Protein AF-A0A962DF17-F1 (afdb_monomer_lite)

pLDDT: mean 88.02, std 7.11, range [53.5, 95.19]

Radius of gyration: 17.8 Å; chains: 1; bounding box: 37×20×55 Å

Foldseek 3Di:
DCCVVVVVVCVVVVDDDDDDDDDPPDQDDCVSQPDPDLAAAEDEPVVCVSCVPPPDDNYDYDYDDDDDDPVVVVVVVVVVVVVVD

Secondary structure (DSSP, 8-state):
--THHHHHHHHHTT---------TTPPP-GGGS--SS-PPEEEEHHHHHHTTTS--SSEEEE-------HHHHHHHHHHHHHHH-

Structure (mmCIF, N/CA/C/O backbone):
data_AF-A0A962DF17-F1
#
_entry.id   AF-A0A962DF17-F1
#
loop_
_atom_site.group_PDB
_atom_site.id
_atom_site.type_symbol
_atom_site.label_atom_id
_atom_site.label_alt_id
_atom_site.label_comp_id
_atom_site.label_asym_id
_atom_site.label_entity_id
_atom_site.label_seq_id
_atom_site.pdbx_PDB_ins_code
_atom_site.Cartn_x
_atom_site.Cartn_y
_atom_site.Cartn_z
_atom_site.occupancy
_atom_site.B_iso_or_equiv
_atom_site.auth_seq_id
_atom_site.auth_comp_id
_atom_site.auth_asym_id
_atom_site.auth_atom_id
_atom_site.pdbx_PDB_model_num
ATOM 1 N N . ALA A 1 1 ? -0.988 -13.031 6.482 1.00 58.47 1 ALA A N 1
ATOM 2 C CA . ALA A 1 1 ? -2.017 -12.015 6.171 1.00 58.47 1 ALA A CA 1
ATOM 3 C C . ALA A 1 1 ? -3.021 -12.605 5.177 1.00 58.47 1 ALA A C 1
ATOM 5 O O . ALA A 1 1 ? -2.720 -13.639 4.593 1.00 58.47 1 ALA A O 1
ATOM 6 N N . HIS A 1 2 ? -4.184 -11.977 4.965 1.00 69.44 2 HIS A N 1
ATOM 7 C CA . HIS A 1 2 ? -5.129 -12.349 3.898 1.00 69.44 2 HIS A CA 1
ATOM 8 C C . HIS A 1 2 ? -5.032 -11.335 2.744 1.00 69.44 2 HIS A C 1
ATOM 10 O O . HIS A 1 2 ? -5.812 -10.387 2.719 1.00 69.44 2 HIS A O 1
ATOM 16 N N . PRO A 1 3 ? -4.058 -11.467 1.822 1.00 80.44 3 PRO A N 1
ATOM 17 C CA . PRO A 1 3 ? -3.829 -10.471 0.771 1.00 80.44 3 PRO A CA 1
ATOM 18 C C . PRO A 1 3 ? -4.989 -10.382 -0.232 1.00 80.44 3 PRO A C 1
ATOM 20 O O . PRO A 1 3 ? -5.164 -9.357 -0.884 1.00 80.44 3 PRO A O 1
ATOM 23 N N . ASP A 1 4 ? -5.816 -11.424 -0.327 1.00 88.00 4 ASP A N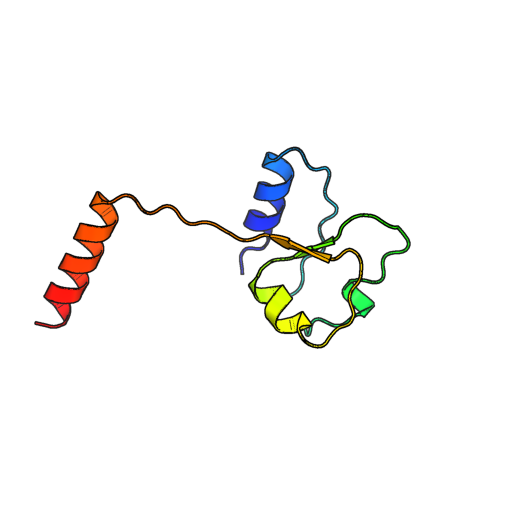 1
ATOM 24 C CA . ASP A 1 4 ? -6.940 -11.464 -1.259 1.00 88.00 4 ASP A CA 1
ATOM 25 C C . ASP A 1 4 ? -7.985 -10.378 -1.005 1.00 88.00 4 ASP A C 1
ATOM 27 O O . ASP A 1 4 ? -8.575 -9.889 -1.964 1.00 88.00 4 ASP A O 1
ATOM 31 N N . SER A 1 5 ? -8.192 -9.947 0.245 1.00 88.75 5 SER A N 1
ATOM 32 C CA . SER A 1 5 ? -9.161 -8.884 0.544 1.00 88.75 5 SER A CA 1
ATOM 33 C C . SER A 1 5 ? -8.773 -7.556 -0.105 1.00 88.75 5 SER A C 1
ATOM 35 O O . SER A 1 5 ? -9.634 -6.865 -0.642 1.00 88.75 5 SER A O 1
ATOM 37 N N . PHE A 1 6 ? -7.478 -7.233 -0.118 1.00 91.00 6 PHE A N 1
ATOM 38 C CA . PHE A 1 6 ? -6.955 -6.033 -0.761 1.00 91.00 6 PHE A CA 1
ATOM 39 C C . PHE A 1 6 ? -7.179 -6.065 -2.275 1.00 91.00 6 PHE A C 1
ATOM 41 O O . PHE A 1 6 ? -7.720 -5.122 -2.848 1.00 91.00 6 PHE A O 1
ATOM 48 N N . PHE A 1 7 ? -6.819 -7.174 -2.924 1.00 93.50 7 PHE A N 1
ATOM 49 C CA . PHE A 1 7 ? -6.994 -7.305 -4.368 1.00 93.50 7 PHE A CA 1
ATOM 50 C C . PHE A 1 7 ? -8.468 -7.329 -4.775 1.00 93.50 7 PHE A C 1
ATOM 52 O O . PHE A 1 7 ? -8.837 -6.705 -5.765 1.00 93.50 7 PHE A O 1
ATOM 59 N N . ASN A 1 8 ? -9.315 -8.030 -4.023 1.00 93.19 8 ASN A N 1
ATOM 60 C CA . ASN A 1 8 ? -10.742 -8.086 -4.321 1.00 93.19 8 ASN A CA 1
ATOM 61 C C . ASN A 1 8 ? -11.381 -6.701 -4.182 1.00 93.19 8 ASN A C 1
ATOM 63 O O . ASN A 1 8 ? -12.095 -6.295 -5.084 1.00 93.19 8 ASN A O 1
ATOM 67 N N . MET A 1 9 ? -11.026 -5.929 -3.150 1.00 92.19 9 MET A N 1
ATOM 68 C CA . MET A 1 9 ? -11.484 -4.543 -3.006 1.00 92.19 9 MET A CA 1
ATOM 69 C C . MET A 1 9 ? -11.134 -3.683 -4.233 1.00 92.19 9 MET A C 1
ATOM 71 O O . MET A 1 9 ? -11.981 -2.938 -4.716 1.00 92.19 9 MET A O 1
ATOM 75 N N . LEU A 1 10 ? -9.910 -3.788 -4.764 1.00 93.75 10 LEU A N 1
ATOM 76 C CA . LEU A 1 10 ? -9.522 -3.046 -5.973 1.00 93.75 10 LEU A CA 1
ATOM 77 C C . LEU A 1 10 ? -10.337 -3.477 -7.201 1.00 93.75 10 LEU A C 1
ATOM 79 O O . LEU A 1 10 ? -10.777 -2.629 -7.978 1.00 93.75 10 LEU A O 1
ATOM 83 N N . ALA A 1 11 ? -10.554 -4.783 -7.364 1.00 94.62 11 ALA A N 1
ATOM 84 C CA . ALA A 1 11 ? -11.3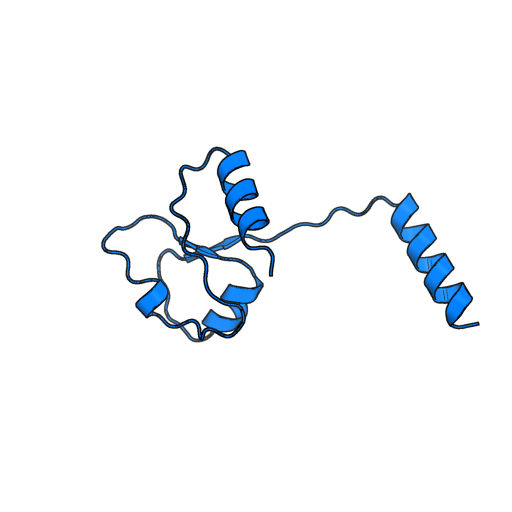71 -5.320 -8.447 1.00 94.62 11 ALA A CA 1
ATOM 85 C C . ALA A 1 11 ? -12.844 -4.886 -8.329 1.00 94.62 11 ALA A C 1
ATOM 87 O O . ALA A 1 11 ? -13.451 -4.516 -9.333 1.00 94.62 11 ALA A O 1
ATOM 88 N N . ASP A 1 12 ? -13.395 -4.853 -7.114 1.00 94.12 12 ASP A N 1
ATOM 89 C CA . ASP A 1 12 ? -14.765 -4.412 -6.826 1.00 94.12 12 ASP A CA 1
ATOM 90 C C . ASP A 1 12 ? -14.967 -2.917 -7.133 1.00 94.12 12 ASP A C 1
ATOM 92 O O . ASP A 1 12 ? -16.066 -2.495 -7.492 1.00 94.12 12 ASP A O 1
ATOM 96 N N . CYS A 1 13 ? -13.900 -2.112 -7.078 1.00 92.25 13 CYS A N 1
ATOM 97 C CA . CYS A 1 13 ? -13.897 -0.731 -7.570 1.00 92.25 13 CYS A CA 1
ATOM 98 C C . CYS A 1 13 ? -13.854 -0.615 -9.110 1.00 92.25 13 CYS A C 1
ATOM 100 O O . CYS A 1 13 ? -13.835 0.498 -9.633 1.00 92.25 13 CYS A O 1
ATOM 102 N N . GLY A 1 14 ? -13.840 -1.732 -9.844 1.00 95.00 14 GLY A N 1
ATOM 103 C CA . GLY A 1 14 ? -13.839 -1.773 -11.309 1.00 95.00 14 GLY A CA 1
ATOM 104 C C . GLY A 1 14 ? -12.451 -1.738 -11.952 1.00 95.00 14 GLY A C 1
ATOM 105 O O . GLY A 1 14 ? -12.350 -1.543 -13.164 1.00 95.00 14 GLY A O 1
ATOM 106 N N . LEU A 1 15 ? -11.376 -1.918 -11.176 1.00 94.44 15 LEU A N 1
ATOM 107 C CA . LEU A 1 15 ? -10.014 -1.947 -11.710 1.00 94.44 15 LEU A CA 1
ATOM 108 C C . LEU A 1 15 ? -9.671 -3.325 -12.288 1.00 94.44 15 LEU A C 1
ATOM 110 O O . LEU A 1 15 ? -9.859 -4.358 -11.645 1.00 94.44 15 LEU A O 1
ATOM 114 N N . ALA A 1 16 ? -9.074 -3.338 -13.480 1.00 94.50 16 ALA A N 1
ATOM 115 C CA . ALA A 1 16 ? -8.388 -4.515 -13.999 1.00 94.50 16 ALA A CA 1
ATOM 116 C C . ALA A 1 16 ? -6.996 -4.602 -13.355 1.00 94.50 16 ALA A C 1
ATOM 118 O O . ALA A 1 16 ? -6.125 -3.785 -13.650 1.00 94.50 16 ALA A O 1
ATOM 119 N N . ILE A 1 17 ? -6.794 -5.569 -12.458 1.00 93.81 17 ILE A N 1
ATOM 120 C CA . ILE A 1 17 ? -5.567 -5.686 -11.658 1.00 93.81 17 ILE A CA 1
ATOM 121 C C . ILE A 1 17 ? -4.743 -6.924 -12.018 1.00 93.81 17 ILE A C 1
ATOM 123 O O . ILE A 1 17 ? -5.282 -7.998 -12.289 1.00 93.81 17 ILE A O 1
ATOM 127 N N . VAL A 1 18 ? -3.420 -6.788 -11.926 1.00 94.12 18 VAL A N 1
ATOM 128 C CA . VAL A 1 18 ? -2.474 -7.910 -11.903 1.00 94.12 18 VAL A CA 1
ATOM 129 C C . VAL A 1 18 ? -1.987 -8.070 -10.466 1.00 94.12 18 VAL A C 1
ATOM 131 O O . VAL A 1 18 ? -1.466 -7.130 -9.869 1.00 94.12 18 VAL A O 1
ATOM 134 N N . LYS A 1 19 ? -2.214 -9.245 -9.870 1.00 94.00 19 LYS A N 1
ATOM 135 C CA . LYS A 1 19 ? -1.898 -9.488 -8.456 1.00 94.00 19 LYS A CA 1
ATOM 136 C C . LYS A 1 19 ? -0.426 -9.872 -8.294 1.00 94.00 19 LYS A C 1
ATOM 138 O O . LYS A 1 19 ? 0.030 -10.823 -8.922 1.00 94.00 19 LYS A O 1
ATOM 143 N N . HIS A 1 20 ? 0.264 -9.203 -7.374 1.00 92.88 20 HIS A N 1
ATOM 144 C CA . HIS A 1 20 ? 1.628 -9.533 -6.950 1.00 92.88 20 HIS A CA 1
ATOM 145 C C . HIS A 1 20 ? 1.666 -9.744 -5.425 1.00 92.88 20 HIS A C 1
ATOM 147 O O . HIS A 1 20 ? 2.027 -8.829 -4.685 1.00 92.88 20 HIS A O 1
ATOM 153 N N . PRO A 1 21 ? 1.213 -10.906 -4.914 1.00 91.56 21 PRO A N 1
ATOM 154 C CA . PRO A 1 21 ? 1.266 -11.195 -3.485 1.00 91.56 21 PRO A CA 1
ATOM 155 C C . PRO A 1 21 ? 2.711 -11.440 -3.031 1.00 91.56 21 PRO A C 1
ATOM 157 O O . PRO A 1 21 ? 3.474 -12.118 -3.715 1.00 91.56 21 PRO A O 1
ATOM 160 N N . LEU A 1 22 ? 3.057 -10.936 -1.847 1.00 87.81 22 LEU A N 1
ATOM 161 C CA . LEU A 1 22 ? 4.345 -11.171 -1.191 1.00 87.81 22 LEU A CA 1
ATOM 162 C C . LEU A 1 22 ? 4.138 -11.917 0.124 1.00 87.81 22 LEU A C 1
ATOM 164 O O . LEU A 1 22 ? 3.114 -11.737 0.793 1.00 87.81 22 LEU A O 1
ATOM 168 N N . ASN A 1 23 ? 5.110 -12.743 0.513 1.00 85.06 23 ASN A N 1
ATOM 169 C CA . ASN A 1 23 ? 5.025 -13.475 1.774 1.00 85.06 23 ASN A CA 1
ATOM 170 C C . ASN A 1 23 ? 5.216 -12.532 2.972 1.00 85.06 23 ASN A C 1
ATOM 172 O O . ASN A 1 23 ? 5.952 -11.549 2.898 1.00 85.06 23 ASN A O 1
ATOM 176 N N . ASP A 1 24 ? 4.609 -12.855 4.119 1.00 76.44 24 ASP A N 1
ATOM 177 C CA . ASP A 1 24 ? 4.636 -11.984 5.308 1.00 76.44 24 ASP A CA 1
ATOM 178 C C . ASP A 1 24 ? 6.062 -11.665 5.810 1.00 76.44 24 ASP A C 1
ATOM 180 O O . ASP A 1 24 ? 6.293 -10.596 6.379 1.00 76.44 24 ASP A O 1
ATOM 184 N N . HIS A 1 25 ? 7.017 -12.571 5.574 1.00 81.19 25 HIS A N 1
ATOM 185 C CA . HIS A 1 25 ? 8.423 -12.444 5.981 1.00 81.19 25 HIS A CA 1
ATOM 186 C C . HIS A 1 25 ? 9.369 -12.039 4.848 1.00 81.19 25 HIS A C 1
ATOM 188 O O . HIS A 1 25 ? 10.577 -11.919 5.059 1.00 81.19 25 HIS A O 1
ATOM 194 N N . GLU A 1 26 ? 8.844 -11.846 3.645 1.00 83.44 26 GLU A N 1
ATOM 195 C CA . GLU A 1 26 ? 9.648 -11.445 2.504 1.00 83.44 26 GLU A CA 1
ATOM 196 C C . GLU A 1 26 ? 10.034 -9.971 2.621 1.00 83.44 26 GLU A C 1
ATOM 198 O O . GLU A 1 26 ? 9.224 -9.109 2.987 1.00 83.44 26 GLU A O 1
ATOM 203 N N . LYS A 1 27 ? 11.309 -9.676 2.352 1.00 86.12 27 LYS A N 1
ATOM 204 C CA . LYS A 1 27 ? 11.799 -8.301 2.356 1.00 86.12 27 LYS A CA 1
ATOM 205 C C . LYS A 1 27 ? 11.389 -7.628 1.058 1.00 86.12 27 LYS A C 1
ATOM 207 O O . LYS A 1 27 ? 11.812 -8.039 -0.018 1.00 86.12 27 LYS A O 1
ATOM 212 N N . LEU A 1 28 ? 10.621 -6.557 1.194 1.00 89.94 28 LEU A N 1
ATOM 213 C CA . LEU A 1 28 ? 10.288 -5.682 0.086 1.00 89.94 28 LEU A CA 1
ATOM 214 C C . LEU A 1 28 ? 11.561 -4.961 -0.385 1.00 89.94 28 LEU A C 1
ATOM 216 O O . LEU A 1 28 ? 12.377 -4.530 0.428 1.00 89.94 28 LEU A O 1
ATOM 220 N N . THR A 1 29 ? 11.750 -4.882 -1.696 1.00 91.12 29 THR A N 1
ATOM 221 C CA . THR A 1 29 ? 12.906 -4.253 -2.363 1.00 91.12 29 THR A CA 1
ATOM 222 C C . THR A 1 29 ? 12.438 -3.588 -3.652 1.00 91.12 29 THR A C 1
ATOM 224 O O . THR A 1 29 ? 11.403 -3.988 -4.182 1.00 91.12 29 THR A O 1
ATOM 227 N N . GLU A 1 30 ? 13.217 -2.650 -4.192 1.00 91.06 30 GLU A N 1
ATOM 228 C CA . GLU A 1 30 ? 12.896 -1.920 -5.433 1.00 91.06 30 GLU A CA 1
ATOM 229 C C . GLU A 1 30 ? 12.618 -2.840 -6.633 1.00 91.06 30 GLU A C 1
ATOM 231 O O . GLU A 1 30 ? 11.764 -2.538 -7.457 1.00 91.06 30 GLU A O 1
ATOM 236 N N . LYS A 1 31 ? 13.236 -4.028 -6.686 1.00 91.00 31 LYS A N 1
ATOM 237 C CA . LYS A 1 31 ? 12.991 -5.021 -7.749 1.00 91.00 31 LYS A CA 1
ATOM 238 C C . LYS A 1 31 ? 11.547 -5.519 -7.819 1.00 91.00 31 LYS A C 1
ATOM 240 O O . LYS A 1 31 ? 11.134 -6.019 -8.855 1.00 91.00 31 LYS A O 1
ATOM 245 N N . HIS A 1 32 ? 10.788 -5.411 -6.731 1.00 91.94 32 HIS A N 1
ATOM 246 C CA . HIS A 1 32 ? 9.370 -5.777 -6.727 1.00 91.94 32 HIS A CA 1
ATOM 247 C C . HIS A 1 32 ? 8.486 -4.734 -7.428 1.00 91.94 32 HIS A C 1
ATOM 249 O O . HIS A 1 32 ? 7.299 -4.985 -7.609 1.00 91.94 32 HIS A O 1
ATOM 255 N N . PHE A 1 33 ? 9.057 -3.586 -7.802 1.00 91.56 33 PHE A N 1
ATOM 256 C CA . PHE A 1 33 ? 8.385 -2.476 -8.475 1.00 91.56 33 PHE A CA 1
ATOM 257 C C . PHE A 1 33 ? 8.881 -2.266 -9.912 1.00 91.56 33 PHE A C 1
ATOM 259 O O . PHE A 1 33 ? 8.332 -1.435 -10.628 1.00 91.56 33 PHE A O 1
ATOM 266 N N . ASP A 1 34 ? 9.896 -3.020 -10.340 1.00 90.81 34 ASP A N 1
ATOM 267 C CA . ASP A 1 34 ? 10.471 -2.947 -11.683 1.00 90.81 34 ASP A CA 1
ATOM 268 C C . ASP A 1 34 ? 9.595 -3.718 -12.679 1.00 90.81 34 ASP A C 1
ATOM 270 O O . ASP A 1 34 ? 9.819 -4.892 -12.996 1.00 90.81 34 ASP A O 1
ATOM 274 N N . PHE A 1 35 ? 8.521 -3.067 -13.118 1.00 88.75 35 PHE A N 1
ATOM 275 C CA . PHE A 1 35 ? 7.649 -3.573 -14.166 1.00 88.75 35 PHE A CA 1
ATOM 276 C C . PHE A 1 35 ? 8.007 -2.901 -15.493 1.00 88.75 35 PHE A C 1
ATOM 278 O O . PHE A 1 35 ? 8.150 -1.688 -15.568 1.00 88.75 35 PHE A O 1
ATOM 285 N N . ASN A 1 36 ? 8.079 -3.677 -16.579 1.00 86.69 36 ASN A N 1
ATOM 286 C CA . ASN A 1 36 ? 8.351 -3.170 -17.936 1.00 86.69 36 ASN A CA 1
ATOM 287 C C . ASN A 1 36 ? 7.148 -2.409 -18.552 1.00 86.69 36 ASN A C 1
ATOM 289 O O . ASN A 1 36 ? 6.823 -2.600 -19.726 1.00 86.69 36 ASN A O 1
ATOM 293 N N . ASN A 1 37 ? 6.412 -1.637 -17.755 1.00 87.75 37 ASN A N 1
ATOM 294 C CA . ASN A 1 37 ? 5.272 -0.822 -18.166 1.00 87.75 37 ASN A CA 1
ATOM 295 C C . ASN A 1 37 ? 5.030 0.324 -17.170 1.00 87.75 37 ASN A C 1
ATOM 297 O O . ASN A 1 37 ? 5.421 0.233 -16.012 1.00 87.75 37 ASN A O 1
ATOM 301 N N . ASP A 1 38 ? 4.297 1.347 -17.611 1.00 89.19 38 ASP A N 1
ATOM 302 C CA . ASP A 1 38 ? 3.991 2.541 -16.810 1.00 89.19 38 ASP A CA 1
ATOM 303 C C . ASP A 1 38 ? 2.652 2.431 -16.051 1.00 89.19 38 ASP A C 1
ATOM 305 O O . ASP A 1 38 ? 2.001 3.439 -15.760 1.00 89.19 38 ASP A O 1
ATOM 309 N N . ASN A 1 39 ? 2.177 1.217 -15.750 1.00 92.81 39 ASN A N 1
ATOM 310 C CA . ASN A 1 39 ? 0.918 1.067 -15.020 1.00 92.81 39 ASN A CA 1
ATOM 311 C C . ASN A 1 39 ? 1.091 1.456 -13.544 1.00 92.81 39 ASN A C 1
ATOM 313 O O . ASN A 1 39 ? 2.125 1.145 -12.950 1.00 92.81 39 ASN A O 1
ATOM 317 N N . PRO A 1 40 ? 0.074 2.080 -12.922 1.00 94.25 40 PRO A N 1
ATOM 318 C CA . PRO A 1 40 ? 0.136 2.438 -11.512 1.00 94.25 40 PRO A CA 1
ATOM 319 C C . PRO A 1 40 ? 0.247 1.192 -10.632 1.00 94.25 40 PRO A C 1
ATOM 321 O O . PRO A 1 40 ? -0.492 0.218 -10.805 1.00 94.25 40 PRO A O 1
ATOM 324 N N . ILE A 1 41 ? 1.141 1.250 -9.649 1.00 95.19 41 ILE A N 1
ATOM 325 C CA . ILE A 1 41 ? 1.350 0.177 -8.679 1.00 95.19 41 ILE A CA 1
ATOM 326 C C . ILE A 1 41 ? 0.639 0.558 -7.385 1.00 95.19 41 ILE A C 1
ATOM 328 O O . ILE A 1 41 ? 0.966 1.565 -6.764 1.00 95.19 41 ILE A O 1
ATOM 332 N N . PHE A 1 42 ? -0.318 -0.258 -6.950 1.00 94.88 42 PHE A N 1
ATOM 333 C CA . PHE A 1 42 ? -1.049 -0.031 -5.704 1.00 94.88 42 PHE A CA 1
ATOM 334 C C . PHE A 1 42 ? -0.492 -0.897 -4.575 1.00 94.88 42 PHE A C 1
ATOM 336 O O . PHE A 1 42 ? -0.391 -2.116 -4.717 1.00 94.88 42 PHE A O 1
ATOM 343 N N . ILE A 1 43 ? -0.185 -0.276 -3.437 1.00 94.31 43 ILE A N 1
ATOM 344 C CA . ILE A 1 43 ? 0.308 -0.953 -2.230 1.00 94.31 43 ILE A CA 1
ATOM 345 C C . ILE A 1 43 ? -0.525 -0.600 -0.998 1.00 94.31 43 ILE A C 1
ATOM 347 O O . ILE A 1 43 ? -1.263 0.387 -0.981 1.00 94.31 43 ILE A O 1
ATOM 351 N N . THR A 1 44 ? -0.396 -1.402 0.058 1.00 92.62 44 THR A N 1
ATOM 352 C CA . THR A 1 44 ? -1.025 -1.111 1.354 1.00 92.62 44 THR A CA 1
ATOM 353 C C . THR A 1 44 ? -0.191 -0.120 2.169 1.00 92.62 44 THR A C 1
ATOM 355 O O . THR A 1 44 ? 1.019 -0.004 1.968 1.00 92.62 44 THR A O 1
ATOM 358 N N . GLU A 1 45 ? -0.798 0.539 3.161 1.00 91.38 45 GLU A N 1
ATOM 359 C CA . GLU A 1 45 ? -0.071 1.400 4.114 1.00 91.38 45 GLU A CA 1
ATOM 360 C C . GLU A 1 45 ? 1.080 0.660 4.816 1.00 91.38 45 GLU A C 1
ATOM 362 O O . GLU A 1 45 ? 2.165 1.206 5.002 1.00 91.38 45 GLU A O 1
ATOM 367 N N . LYS A 1 46 ? 0.879 -0.622 5.144 1.00 89.56 46 LYS A N 1
ATOM 368 C CA . LYS A 1 46 ? 1.910 -1.478 5.750 1.00 89.56 46 LYS A CA 1
ATOM 369 C C . LYS A 1 46 ? 3.137 -1.615 4.846 1.00 89.56 46 LYS A C 1
ATOM 371 O O . LYS A 1 46 ? 4.262 -1.631 5.341 1.00 89.56 46 LYS A O 1
ATOM 376 N N . ASP A 1 47 ? 2.927 -1.763 3.544 1.00 91.69 47 ASP A N 1
ATOM 377 C CA . ASP A 1 47 ? 4.024 -1.916 2.589 1.00 91.69 47 ASP A CA 1
ATOM 378 C C . ASP A 1 47 ? 4.701 -0.567 2.320 1.00 91.69 47 ASP A C 1
ATOM 380 O O . ASP A 1 47 ? 5.924 -0.514 2.226 1.00 91.69 47 ASP A O 1
ATOM 384 N N . ALA A 1 48 ? 3.944 0.535 2.340 1.00 91.69 48 ALA A N 1
ATOM 385 C CA . ALA A 1 48 ? 4.489 1.888 2.227 1.00 91.69 48 ALA A CA 1
ATOM 386 C C . ALA A 1 48 ? 5.504 2.204 3.338 1.00 91.69 48 ALA A C 1
ATOM 388 O O . ALA A 1 48 ? 6.569 2.750 3.059 1.00 91.69 48 ALA A O 1
ATOM 389 N N . VAL A 1 49 ? 5.238 1.779 4.581 1.00 91.12 49 VAL A N 1
ATOM 390 C CA . VAL A 1 49 ? 6.196 1.916 5.697 1.00 91.12 49 VAL A CA 1
ATOM 391 C C . VAL A 1 49 ? 7.510 1.177 5.413 1.00 91.12 49 VAL A C 1
ATOM 393 O O . VAL A 1 49 ? 8.578 1.661 5.777 1.00 91.12 49 VAL A O 1
ATOM 396 N N . LYS A 1 50 ? 7.460 0.026 4.730 1.00 89.56 50 LYS A N 1
ATOM 397 C CA . LYS A 1 50 ? 8.660 -0.740 4.345 1.00 89.56 50 LYS A CA 1
ATOM 398 C C . LYS A 1 50 ? 9.426 -0.102 3.180 1.00 89.56 50 LYS A C 1
ATOM 400 O O . LYS A 1 50 ? 10.608 -0.389 3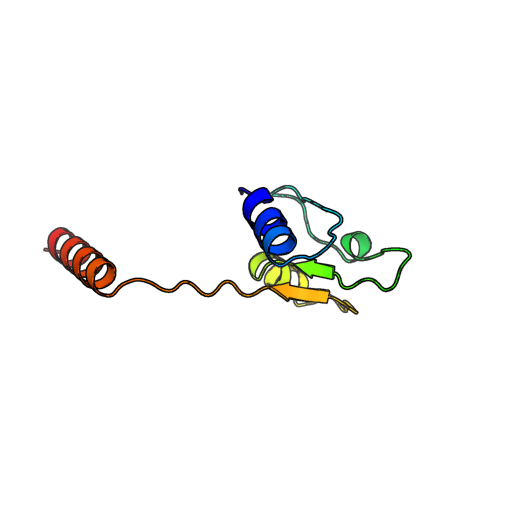.018 1.00 89.56 50 LYS A O 1
ATOM 405 N N . CYS A 1 51 ? 8.761 0.731 2.384 1.00 90.56 51 CYS A N 1
ATOM 406 C CA . CYS A 1 51 ? 9.317 1.427 1.223 1.00 90.56 51 CYS A CA 1
ATOM 407 C C . CYS A 1 51 ? 9.755 2.865 1.511 1.00 90.56 51 CYS A C 1
ATOM 409 O O . CYS A 1 51 ? 10.161 3.548 0.580 1.00 90.56 51 CYS A O 1
ATOM 411 N N . ALA A 1 52 ? 9.681 3.340 2.757 1.00 87.88 52 ALA A N 1
ATOM 412 C CA . ALA A 1 52 ? 9.866 4.756 3.083 1.00 87.88 52 ALA A CA 1
ATOM 413 C C . ALA A 1 52 ? 11.209 5.358 2.614 1.00 87.88 52 ALA A C 1
ATOM 415 O O . ALA A 1 52 ? 11.287 6.558 2.372 1.00 87.88 52 ALA A O 1
ATOM 416 N N . GLU A 1 53 ? 12.254 4.536 2.480 1.00 90.44 53 GLU A N 1
ATOM 417 C CA . GLU A 1 53 ? 13.586 4.956 2.018 1.00 90.44 53 GLU A CA 1
ATOM 418 C C . GLU A 1 53 ? 13.836 4.692 0.520 1.00 90.44 53 GLU A C 1
ATOM 420 O O . GLU A 1 53 ? 14.885 5.066 -0.002 1.00 90.44 53 GLU A O 1
ATOM 425 N N . MET A 1 54 ? 12.898 4.045 -0.180 1.00 92.56 54 MET A N 1
ATOM 426 C CA . MET A 1 54 ? 13.019 3.709 -1.602 1.00 92.56 54 MET A CA 1
ATOM 427 C C . MET A 1 54 ? 12.525 4.868 -2.471 1.00 92.56 54 MET A C 1
ATOM 429 O O . MET A 1 54 ? 11.501 5.487 -2.178 1.00 92.56 54 MET A O 1
ATOM 433 N N . GLN A 1 55 ? 13.214 5.134 -3.579 1.00 89.44 55 GLN A N 1
ATOM 434 C CA . GLN A 1 55 ? 12.779 6.130 -4.565 1.00 89.44 55 GLN A CA 1
ATOM 435 C C . GLN A 1 55 ? 11.906 5.451 -5.617 1.00 89.44 55 GLN A C 1
ATOM 437 O O . GLN A 1 55 ? 12.367 5.098 -6.698 1.00 89.44 55 GLN A O 1
ATOM 442 N N . LEU A 1 56 ? 10.644 5.216 -5.259 1.00 90.31 56 LEU A N 1
ATOM 443 C CA . LEU A 1 56 ? 9.687 4.541 -6.131 1.00 90.31 56 LEU A CA 1
ATOM 444 C C . LEU A 1 56 ? 8.84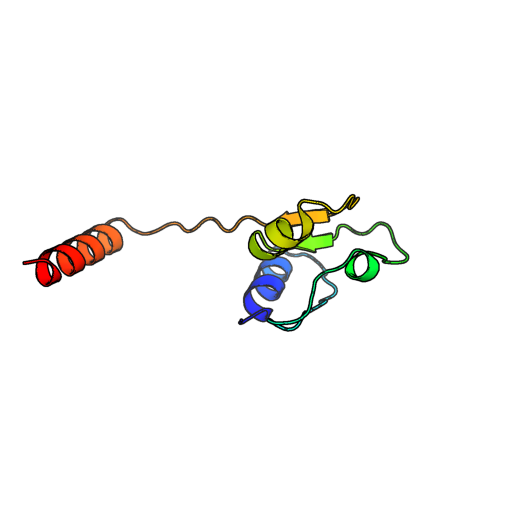9 5.553 -6.910 1.00 90.31 56 LEU A C 1
ATOM 446 O O . LEU A 1 56 ? 8.228 6.445 -6.329 1.00 90.31 56 LEU A O 1
ATOM 450 N N . GLU A 1 57 ? 8.789 5.372 -8.224 1.00 89.19 57 GLU A N 1
ATOM 451 C CA . GLU A 1 57 ? 7.910 6.130 -9.109 1.00 89.19 57 GLU A CA 1
ATOM 452 C C . GLU A 1 57 ? 6.614 5.356 -9.370 1.00 89.19 57 GLU A C 1
ATOM 454 O O . GLU A 1 57 ? 6.590 4.128 -9.346 1.00 89.19 57 GLU A O 1
ATOM 459 N N . ASN A 1 58 ? 5.517 6.077 -9.620 1.00 92.31 58 ASN A N 1
ATOM 460 C CA . ASN A 1 58 ? 4.217 5.495 -9.979 1.00 92.31 58 ASN A CA 1
ATOM 461 C C . ASN A 1 58 ? 3.626 4.501 -8.949 1.00 92.31 58 ASN A C 1
ATOM 463 O O . ASN A 1 58 ? 2.792 3.654 -9.284 1.00 92.31 58 ASN A O 1
ATOM 467 N N . VAL A 1 59 ? 4.035 4.620 -7.681 1.00 94.94 59 VAL A N 1
ATOM 468 C CA . VAL A 1 59 ? 3.509 3.832 -6.560 1.00 94.94 59 VAL A CA 1
ATOM 469 C C . VAL A 1 59 ? 2.487 4.644 -5.772 1.00 94.94 59 VAL A C 1
ATOM 471 O O . VAL A 1 59 ? 2.755 5.756 -5.319 1.00 94.94 59 VAL A O 1
ATOM 474 N N . TRP A 1 60 ? 1.315 4.053 -5.568 1.00 94.50 60 TRP A N 1
ATOM 475 C CA . TRP A 1 60 ? 0.172 4.647 -4.891 1.00 94.50 60 TRP A CA 1
ATOM 476 C C . TRP A 1 60 ? -0.191 3.832 -3.655 1.00 94.50 60 TRP A C 1
ATOM 478 O O . TRP A 1 60 ? -0.359 2.612 -3.712 1.00 94.50 60 TRP A O 1
ATOM 488 N N . VAL A 1 61 ? -0.351 4.516 -2.525 1.00 94.38 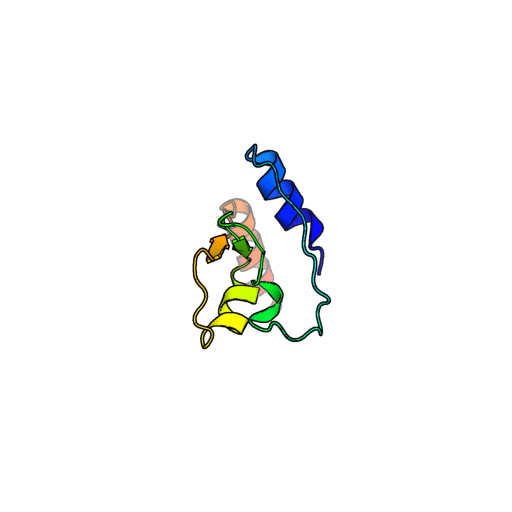61 VAL A N 1
ATOM 489 C CA . VAL A 1 61 ? -0.767 3.883 -1.271 1.00 94.38 61 VAL A CA 1
ATOM 490 C C . VAL A 1 61 ? -2.282 3.921 -1.169 1.00 94.38 61 VAL A C 1
ATOM 492 O O . VAL A 1 61 ? -2.899 4.983 -1.243 1.00 94.38 61 VAL A O 1
ATOM 495 N N . VAL A 1 62 ? -2.884 2.757 -0.968 1.00 93.00 62 VAL A N 1
ATOM 496 C CA . VAL A 1 62 ? -4.320 2.634 -0.743 1.00 93.00 62 VAL A CA 1
ATOM 497 C C . VAL A 1 62 ? -4.580 2.666 0.756 1.00 93.00 62 VAL A C 1
ATOM 499 O O . VAL A 1 62 ? -4.211 1.743 1.486 1.00 93.00 62 VAL A O 1
ATOM 502 N N . VAL A 1 63 ? -5.212 3.747 1.204 1.00 88.62 63 VAL A N 1
ATOM 503 C CA . VAL A 1 63 ? -5.557 3.970 2.611 1.00 88.62 63 VAL A CA 1
ATOM 504 C C . VAL A 1 63 ? -6.909 3.338 2.907 1.00 88.62 63 VAL A C 1
ATOM 506 O O . VAL A 1 63 ? -7.902 3.623 2.232 1.00 88.62 63 VAL A O 1
ATOM 509 N N . LEU A 1 64 ? -6.961 2.495 3.936 1.00 83.69 64 LEU A N 1
ATOM 510 C CA . LEU A 1 64 ? -8.212 1.891 4.382 1.00 83.69 64 LEU A CA 1
ATOM 511 C C . LEU A 1 64 ? -8.872 2.790 5.423 1.00 83.69 64 LEU A C 1
ATOM 513 O O . LEU A 1 64 ? -8.368 2.965 6.531 1.00 83.69 64 LEU A O 1
ATOM 517 N N . LYS A 1 65 ? -10.048 3.325 5.092 1.00 81.06 65 LYS A N 1
ATOM 518 C CA . LYS A 1 65 ? -10.878 4.042 6.060 1.00 81.06 65 LYS A CA 1
ATOM 519 C C . LYS A 1 65 ? -11.860 3.073 6.711 1.00 81.06 65 LYS A C 1
ATOM 521 O O . LYS A 1 65 ? -12.743 2.534 6.051 1.00 81.06 65 LYS A O 1
ATOM 526 N N . LEU A 1 66 ? -11.717 2.878 8.017 1.00 81.88 66 LEU A N 1
ATOM 527 C CA . LEU A 1 66 ? -12.663 2.111 8.822 1.00 81.88 66 LEU A CA 1
ATOM 528 C C . LEU A 1 66 ? -13.710 3.058 9.415 1.00 81.88 66 LEU A C 1
ATOM 530 O O . LEU A 1 66 ? -13.380 3.940 10.208 1.00 81.88 66 LEU A O 1
ATOM 534 N N . GLU A 1 67 ? -14.975 2.861 9.051 1.00 83.00 67 GLU A N 1
ATOM 535 C CA . GLU A 1 67 ? -16.104 3.524 9.705 1.00 83.00 67 GLU A CA 1
ATOM 536 C C . GLU A 1 67 ? -16.729 2.566 10.718 1.00 83.00 67 GLU A C 1
ATOM 538 O O . GLU A 1 67 ? -17.299 1.533 10.370 1.00 83.00 67 GLU A O 1
ATOM 543 N N . VAL A 1 68 ? -16.578 2.902 11.999 1.00 83.19 68 VAL A N 1
ATOM 544 C CA . VAL A 1 68 ? -17.137 2.127 13.108 1.00 83.19 68 VAL A CA 1
ATOM 545 C C . VAL A 1 68 ? -18.441 2.780 13.542 1.00 83.19 68 VAL A C 1
ATOM 547 O O . VAL A 1 68 ? -18.455 3.970 13.856 1.00 83.19 68 VAL A O 1
ATOM 550 N N . LYS A 1 69 ? -19.526 1.999 13.578 1.00 88.88 69 LYS A N 1
ATOM 551 C CA . LYS A 1 69 ? -20.828 2.456 14.079 1.00 88.88 69 LYS A CA 1
ATOM 552 C C . LYS A 1 69 ? -20.727 2.861 15.550 1.00 88.88 69 LYS A C 1
ATOM 554 O O . LYS A 1 69 ? -20.043 2.198 16.332 1.00 88.88 69 LYS A O 1
ATOM 559 N N . ASP A 1 70 ? -21.464 3.898 15.939 1.00 84.81 70 ASP A N 1
ATOM 560 C CA . ASP A 1 70 ? -21.418 4.417 17.310 1.00 84.81 70 ASP A CA 1
ATOM 561 C C . ASP A 1 70 ? -21.867 3.385 18.354 1.00 84.81 70 ASP A C 1
ATOM 563 O O . ASP A 1 70 ? -21.288 3.317 19.435 1.00 84.81 70 ASP A O 1
ATOM 567 N N . GLU A 1 71 ? -22.823 2.518 18.022 1.00 84.88 71 GLU A N 1
ATOM 568 C CA . GLU A 1 71 ? -23.260 1.411 18.887 1.00 84.88 71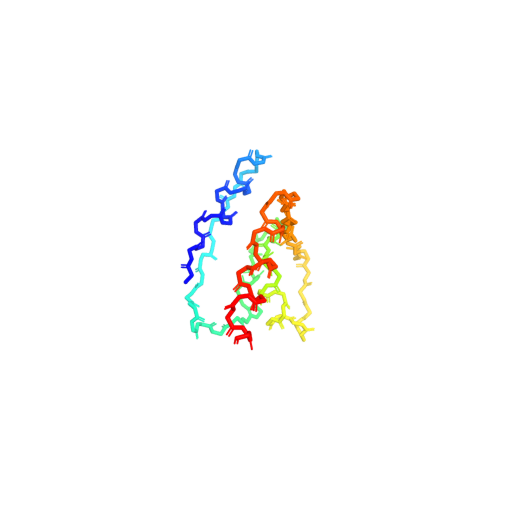 GLU A CA 1
ATOM 569 C C . GLU A 1 71 ? -22.097 0.473 19.243 1.00 84.88 71 GLU A C 1
ATOM 571 O O . GLU A 1 71 ? -21.918 0.091 20.398 1.00 84.88 71 GLU A O 1
ATOM 576 N N . THR A 1 72 ? -21.255 0.146 18.257 1.00 82.88 72 THR A N 1
ATOM 577 C CA . THR A 1 72 ? -20.083 -0.713 18.453 1.00 82.88 72 THR A CA 1
ATOM 578 C C . THR A 1 72 ? -19.008 -0.010 19.277 1.00 82.88 72 THR A C 1
ATOM 580 O O . THR A 1 72 ? -18.357 -0.655 20.094 1.00 82.88 72 THR A O 1
ATOM 583 N N . LYS A 1 73 ? -18.836 1.310 19.124 1.00 81.25 73 LYS A N 1
ATOM 584 C CA . LYS A 1 73 ? -17.918 2.088 19.973 1.00 81.25 73 LYS A CA 1
ATOM 585 C C . LYS A 1 73 ? -18.292 1.989 21.448 1.00 81.25 73 LYS A C 1
ATOM 587 O O . LYS A 1 73 ? -17.419 1.688 22.254 1.00 81.25 73 LYS A O 1
ATOM 592 N N . HIS A 1 74 ? -19.564 2.209 21.783 1.00 80.88 74 HIS A N 1
ATOM 593 C CA . HIS A 1 74 ? -20.026 2.156 23.173 1.00 80.88 74 HIS A CA 1
ATOM 594 C C . HIS A 1 74 ? -19.790 0.769 23.781 1.00 80.88 74 HIS A C 1
ATOM 596 O O . HIS A 1 74 ? -19.165 0.664 24.827 1.00 80.88 74 HIS A O 1
ATOM 602 N N . GLN A 1 75 ? -20.142 -0.300 23.058 1.00 84.00 75 GLN A N 1
ATOM 603 C CA . GLN A 1 75 ? -19.912 -1.675 23.520 1.00 84.00 75 GLN A CA 1
ATOM 604 C C . GLN A 1 75 ? -18.430 -1.998 23.764 1.00 84.00 75 GLN A C 1
ATOM 606 O O . GLN A 1 75 ? -18.102 -2.719 24.704 1.00 84.00 75 GLN A O 1
ATOM 611 N N . VAL A 1 76 ? -17.527 -1.489 22.919 1.00 84.25 76 VAL A N 1
ATOM 612 C CA . VAL A 1 76 ? -16.080 -1.686 23.097 1.00 84.25 76 VAL A CA 1
ATOM 613 C C . VAL A 1 76 ? -15.569 -0.932 24.327 1.00 84.25 76 VAL A C 1
ATOM 615 O O . VAL A 1 76 ? -14.759 -1.489 25.065 1.00 84.25 76 VAL A O 1
ATOM 618 N N . ILE A 1 77 ? -16.040 0.297 24.566 1.00 86.19 77 ILE A N 1
ATOM 619 C CA . ILE A 1 77 ? -15.669 1.088 25.750 1.00 86.19 77 ILE A CA 1
ATOM 620 C C . ILE A 1 77 ? -16.153 0.391 27.024 1.00 86.19 77 ILE A C 1
ATOM 622 O O . ILE A 1 77 ? -15.334 0.110 27.899 1.00 86.19 77 ILE A O 1
ATOM 626 N N . ASP A 1 78 ? -17.429 0.009 27.075 1.00 85.44 78 ASP A N 1
ATOM 627 C CA . ASP A 1 78 ? -18.028 -0.668 28.230 1.00 85.44 78 ASP A CA 1
ATOM 628 C C . ASP A 1 78 ? -17.272 -1.963 28.583 1.00 85.44 78 ASP A C 1
ATOM 630 O O . ASP A 1 78 ? -17.028 -2.260 29.753 1.00 85.44 78 ASP A O 1
ATOM 634 N N . LEU A 1 79 ? -16.842 -2.728 27.570 1.00 86.94 79 LEU A N 1
ATOM 635 C CA . LEU A 1 79 ? -16.087 -3.971 27.757 1.00 86.94 79 LEU A CA 1
ATOM 636 C C . LEU A 1 79 ? -14.667 -3.736 28.294 1.00 86.94 79 LEU A C 1
ATOM 638 O O . LEU A 1 79 ? -14.142 -4.560 29.049 1.00 86.94 79 LEU A O 1
ATOM 642 N N . ILE A 1 80 ? -14.013 -2.652 27.871 1.00 89.25 80 ILE A N 1
ATOM 643 C CA . ILE A 1 80 ? -12.680 -2.287 28.365 1.00 89.25 80 ILE A CA 1
ATOM 644 C C . ILE A 1 80 ? -12.789 -1.836 29.825 1.00 89.25 80 ILE A C 1
ATOM 646 O O . ILE A 1 80 ? -12.022 -2.310 30.663 1.00 89.25 80 ILE A O 1
ATOM 650 N N . GLU A 1 81 ? -13.771 -0.994 30.152 1.00 88.12 81 GLU A N 1
ATOM 651 C CA . GLU A 1 81 ? -14.010 -0.519 31.519 1.00 88.12 81 GLU A CA 1
ATOM 652 C C . GLU A 1 81 ? -14.370 -1.666 32.470 1.00 88.12 81 GLU A C 1
ATOM 654 O O . GLU A 1 81 ? -13.809 -1.759 33.563 1.00 88.12 81 GLU A O 1
ATOM 659 N N . SER A 1 82 ? -15.202 -2.617 32.031 1.00 84.94 82 SER A N 1
ATOM 660 C CA . SER A 1 82 ? -15.588 -3.774 32.849 1.00 84.94 82 SER A CA 1
ATOM 661 C C . SER A 1 82 ? -14.445 -4.755 33.136 1.00 84.94 82 SER A C 1
ATOM 663 O O . SER A 1 82 ? -14.619 -5.658 33.947 1.00 84.94 82 SER A O 1
ATOM 665 N N . LYS A 1 83 ? -13.322 -4.667 32.411 1.00 77.44 83 LYS A N 1
ATOM 666 C CA . LYS A 1 83 ? -12.140 -5.529 32.603 1.00 77.44 83 LYS A CA 1
ATOM 667 C C . LYS A 1 83 ? -10.984 -4.840 33.323 1.00 77.44 83 LYS A C 1
ATOM 669 O O . LYS A 1 83 ? -10.044 -5.525 33.722 1.00 77.44 83 LYS A O 1
ATOM 674 N N . ILE A 1 84 ? -11.018 -3.512 33.414 1.00 77.94 84 ILE A N 1
ATOM 675 C CA . ILE A 1 84 ? -10.044 -2.713 34.167 1.00 77.94 84 ILE A CA 1
ATOM 676 C C . ILE A 1 84 ? -10.520 -2.504 35.617 1.00 77.94 84 ILE A C 1
ATOM 678 O O . ILE A 1 84 ? -9.683 -2.297 36.496 1.00 77.94 84 ILE A O 1
ATOM 682 N N . SER A 1 85 ? -11.832 -2.601 35.870 1.00 53.50 85 SER A N 1
ATOM 683 C CA . SER A 1 85 ? -12.413 -2.716 37.216 1.00 53.50 85 SER A CA 1
ATOM 684 C C . SER A 1 85 ? -12.375 -4.143 37.758 1.00 53.50 85 SER A C 1
ATOM 686 O O . SER A 1 85 ? -12.440 -4.244 39.006 1.00 53.50 85 SER A O 1
#

Sequence (85 aa):
AHPDSFFNMLADCGLAIVKHPLNDHEKLTEKHFDFNNDNPIFITEKDAVKCAEMQLENVWVVVLKLEVKDETKHQVIDLIESKIS